Protein AF-A0A7C2UPV7-F1 (afdb_monomer_lite)

Radius of gyration: 17.5 Å; chains: 1; bounding box: 46×28×45 Å

Sequence (98 aa):
MTTHPLLAKGLLMLAGMFGVMQLVSTNTALQTAAPDYLRGRVVSLHTWAINAPAPFASLLIGKLAQLWGAPTAVAVSTSVCALFAVALALQKEARALR

Structure (mmCIF, N/CA/C/O backbone):
data_AF-A0A7C2UPV7-F1
#
_entry.id   AF-A0A7C2UPV7-F1
#
loop_
_atom_site.group_PDB
_atom_site.id
_atom_site.type_symbol
_atom_site.label_atom_id
_atom_site.label_alt_id
_atom_site.label_comp_id
_atom_site.label_asym_id
_atom_site.label_entity_id
_atom_site.label_seq_id
_atom_site.pdbx_PDB_ins_code
_atom_site.Cartn_x
_atom_site.Cartn_y
_atom_site.Cartn_z
_atom_site.occupancy
_atom_site.B_iso_or_equiv
_atom_site.auth_seq_id
_atom_site.auth_comp_id
_atom_site.auth_asym_id
_atom_site.auth_atom_id
_atom_site.pdbx_PDB_model_num
ATOM 1 N N . MET A 1 1 ? 17.538 4.847 -20.611 1.00 52.84 1 MET A N 1
ATOM 2 C CA . MET A 1 1 ? 17.671 4.435 -19.194 1.00 52.84 1 MET A CA 1
ATOM 3 C C . MET A 1 1 ? 18.654 5.397 -18.539 1.00 52.84 1 MET A C 1
ATOM 5 O O . MET A 1 1 ? 19.680 5.632 -19.146 1.00 52.84 1 MET A O 1
ATOM 9 N N . THR A 1 2 ? 18.290 5.982 -17.390 1.00 65.25 2 THR A N 1
ATOM 10 C CA . THR A 1 2 ? 18.966 7.065 -16.625 1.00 65.25 2 THR A CA 1
ATOM 11 C C . THR A 1 2 ? 18.952 8.473 -17.234 1.00 65.25 2 THR A C 1
ATOM 13 O O . THR A 1 2 ? 19.832 8.823 -18.011 1.00 65.25 2 THR A O 1
ATOM 16 N N . THR A 1 3 ? 18.016 9.323 -16.787 1.00 61.69 3 THR A N 1
ATOM 17 C CA . THR A 1 3 ? 18.172 10.787 -16.938 1.00 61.69 3 THR A CA 1
ATOM 18 C C . THR A 1 3 ? 18.161 11.533 -15.600 1.00 61.69 3 THR A C 1
ATOM 20 O O . THR A 1 3 ? 18.891 12.500 -15.485 1.00 61.69 3 THR A O 1
ATOM 23 N N . HIS A 1 4 ? 17.528 11.042 -14.520 1.00 64.94 4 HIS A N 1
ATOM 24 C CA . HIS A 1 4 ? 17.739 11.612 -13.173 1.00 64.94 4 HIS A CA 1
ATOM 25 C C . HIS A 1 4 ? 17.628 10.546 -12.063 1.00 64.94 4 HIS A C 1
ATOM 27 O O . HIS A 1 4 ? 16.546 10.351 -11.503 1.00 64.94 4 HIS A O 1
ATOM 33 N N . PRO A 1 5 ? 18.723 9.848 -11.695 1.00 73.00 5 PRO A N 1
ATOM 34 C CA . PRO A 1 5 ? 18.704 8.876 -10.593 1.00 73.00 5 PRO A CA 1
ATOM 35 C C . PRO A 1 5 ? 18.281 9.511 -9.259 1.00 73.00 5 PRO A C 1
ATOM 37 O O . PRO A 1 5 ? 17.733 8.832 -8.397 1.00 73.00 5 PRO A O 1
ATOM 40 N N . LEU A 1 6 ? 18.480 10.822 -9.106 1.00 83.12 6 LEU A N 1
ATOM 41 C CA . LEU A 1 6 ? 18.007 11.602 -7.963 1.00 83.12 6 LEU A CA 1
ATOM 42 C C . LEU A 1 6 ? 16.476 11.705 -7.909 1.00 83.12 6 LEU A C 1
ATOM 44 O O . LEU A 1 6 ? 15.913 11.553 -6.829 1.00 83.12 6 LEU A O 1
ATOM 48 N N . LEU A 1 7 ? 15.796 11.876 -9.052 1.00 82.69 7 LEU A N 1
ATOM 49 C CA . LEU A 1 7 ? 14.328 11.882 -9.097 1.00 82.69 7 LEU A CA 1
ATOM 50 C C . LEU A 1 7 ? 13.770 10.512 -8.711 1.00 82.69 7 LEU A C 1
ATOM 52 O O . LEU A 1 7 ? 12.876 10.433 -7.877 1.00 82.69 7 LEU A O 1
ATOM 56 N N . ALA A 1 8 ? 14.340 9.428 -9.245 1.00 82.19 8 ALA A N 1
ATOM 57 C CA . ALA A 1 8 ? 13.923 8.075 -8.878 1.00 82.19 8 ALA A CA 1
ATOM 58 C C . ALA A 1 8 ? 14.102 7.807 -7.372 1.00 82.19 8 ALA A C 1
ATOM 60 O O . ALA A 1 8 ? 13.191 7.289 -6.731 1.00 82.19 8 ALA A O 1
ATOM 61 N N . LYS A 1 9 ? 15.236 8.214 -6.783 1.00 83.94 9 LYS A N 1
ATOM 62 C CA . LYS A 1 9 ? 15.470 8.110 -5.332 1.00 83.94 9 LYS A CA 1
ATOM 63 C C . LYS A 1 9 ? 14.471 8.942 -4.524 1.00 83.94 9 LYS A C 1
ATOM 65 O O . LYS A 1 9 ? 13.949 8.443 -3.534 1.00 83.94 9 LYS A O 1
ATOM 70 N N . GLY A 1 10 ? 14.179 10.169 -4.959 1.00 88.75 10 GLY A N 1
ATOM 71 C CA . GLY A 1 10 ? 13.184 11.032 -4.321 1.00 88.75 10 GLY A CA 1
ATOM 72 C C . GLY A 1 10 ? 11.778 10.429 -4.349 1.00 88.75 10 GLY A C 1
ATOM 73 O O . GLY A 1 10 ? 11.121 10.354 -3.314 1.00 88.75 10 GLY A O 1
ATOM 74 N N . LEU A 1 11 ? 11.340 9.914 -5.502 1.00 86.50 11 LEU A N 1
ATOM 75 C CA . LEU A 1 11 ? 10.055 9.218 -5.617 1.00 86.50 11 LEU A CA 1
ATOM 76 C C . LEU A 1 11 ? 10.004 7.942 -4.769 1.00 86.50 11 LEU A C 1
ATOM 78 O O . LEU A 1 11 ? 8.983 7.687 -4.140 1.00 86.50 11 LEU A O 1
ATOM 82 N N . LEU A 1 12 ? 11.083 7.156 -4.714 1.00 87.06 12 LEU A N 1
ATOM 83 C CA . LEU A 1 12 ? 11.146 5.965 -3.860 1.00 87.06 12 LEU A CA 1
ATOM 84 C C . LEU A 1 12 ? 11.096 6.325 -2.370 1.00 87.06 12 LEU A C 1
ATOM 86 O O . LEU A 1 12 ? 10.433 5.630 -1.604 1.00 87.06 12 LEU A O 1
ATOM 90 N N . MET A 1 13 ? 11.744 7.420 -1.963 1.00 90.81 13 MET A N 1
ATOM 91 C CA . MET A 1 13 ? 11.666 7.929 -0.592 1.00 90.81 13 MET A CA 1
ATOM 92 C C . MET A 1 13 ? 10.233 8.331 -0.238 1.00 90.81 13 MET A C 1
ATOM 94 O O . MET A 1 13 ? 9.723 7.918 0.803 1.00 90.81 13 MET A O 1
ATOM 98 N N . LEU A 1 14 ? 9.562 9.076 -1.123 1.00 90.81 14 LEU A N 1
ATOM 99 C CA . LEU A 1 14 ? 8.154 9.433 -0.952 1.00 90.81 14 LEU A CA 1
ATOM 100 C C . LEU A 1 14 ? 7.270 8.184 -0.882 1.00 90.81 14 LEU A C 1
ATOM 102 O O . LEU A 1 14 ? 6.478 8.057 0.046 1.00 90.81 14 LEU A O 1
ATOM 106 N N . ALA A 1 15 ? 7.436 7.236 -1.806 1.00 89.06 15 ALA A N 1
ATOM 107 C CA . ALA A 1 15 ? 6.674 5.989 -1.819 1.00 89.06 15 ALA A CA 1
ATOM 108 C C . ALA A 1 15 ? 6.854 5.187 -0.518 1.00 89.06 15 ALA A C 1
ATOM 110 O O . ALA A 1 15 ? 5.872 4.706 0.046 1.00 89.06 15 ALA A O 1
ATOM 111 N N . GLY A 1 16 ? 8.084 5.096 -0.002 1.00 90.19 16 GLY A N 1
ATOM 112 C CA . GLY A 1 16 ? 8.367 4.467 1.287 1.00 90.19 16 GLY A CA 1
ATOM 113 C C . GLY A 1 16 ? 7.692 5.194 2.450 1.00 90.19 16 GLY A C 1
ATOM 114 O O . GLY A 1 16 ? 7.047 4.559 3.281 1.00 90.19 16 GLY A O 1
ATOM 115 N N . MET A 1 17 ? 7.769 6.526 2.479 1.00 93.19 17 MET A N 1
ATOM 116 C CA . MET A 1 17 ? 7.125 7.348 3.505 1.00 93.19 17 MET A CA 1
ATOM 117 C C . MET A 1 17 ? 5.601 7.149 3.522 1.00 93.19 17 MET A C 1
ATOM 119 O O . MET A 1 17 ? 5.030 6.896 4.584 1.00 93.19 17 MET A O 1
ATOM 123 N N . PHE A 1 18 ? 4.944 7.195 2.358 1.00 91.12 18 PHE A N 1
ATOM 124 C CA . PHE A 1 18 ? 3.508 6.920 2.240 1.00 91.12 18 PHE A CA 1
ATOM 125 C C . PHE A 1 18 ? 3.163 5.482 2.642 1.00 91.12 18 PHE A C 1
ATOM 127 O O . PHE A 1 18 ? 2.160 5.270 3.321 1.00 91.12 18 PHE A O 1
ATOM 134 N N . GLY A 1 19 ? 4.003 4.504 2.290 1.00 90.06 19 GLY A N 1
ATOM 135 C CA . GLY A 1 19 ? 3.824 3.110 2.700 1.00 90.06 19 GLY A CA 1
ATOM 136 C C . GLY A 1 19 ? 3.859 2.929 4.220 1.00 90.06 19 GLY A C 1
ATOM 137 O O . GLY A 1 19 ? 2.995 2.257 4.783 1.00 90.06 19 GLY A O 1
ATOM 138 N N . VAL A 1 20 ? 4.806 3.578 4.905 1.00 92.56 20 VAL A N 1
ATOM 139 C CA . VAL A 1 20 ? 4.895 3.548 6.374 1.00 92.56 20 VAL A CA 1
ATOM 140 C C . VAL A 1 20 ? 3.700 4.255 7.011 1.00 92.56 20 VAL A C 1
ATOM 142 O O . VAL A 1 20 ? 3.097 3.704 7.930 1.00 92.56 20 VAL A O 1
ATOM 145 N N . MET A 1 21 ? 3.313 5.437 6.514 1.00 92.56 21 MET A N 1
ATOM 146 C CA . MET A 1 21 ? 2.123 6.135 7.018 1.00 92.56 21 MET A CA 1
ATOM 147 C C . MET A 1 21 ? 0.870 5.272 6.874 1.00 92.56 21 MET A C 1
ATOM 149 O O . MET A 1 21 ? 0.136 5.110 7.844 1.00 92.56 21 MET A O 1
ATOM 153 N N . GLN A 1 22 ? 0.654 4.667 5.702 1.00 89.56 22 GLN A N 1
ATOM 154 C CA . GLN A 1 22 ? -0.461 3.752 5.460 1.00 89.56 22 GLN A CA 1
ATOM 155 C C . GLN A 1 22 ? -0.461 2.610 6.483 1.00 89.56 22 GLN A C 1
ATOM 157 O O . GLN A 1 22 ? -1.480 2.372 7.129 1.00 89.56 22 GLN A O 1
ATOM 162 N N . LEU A 1 23 ? 0.682 1.943 6.671 1.00 90.00 23 LEU A N 1
ATOM 163 C CA . LEU A 1 23 ? 0.821 0.833 7.610 1.00 90.00 23 LEU A CA 1
ATOM 164 C C . LEU A 1 23 ? 0.465 1.250 9.043 1.00 90.00 23 LEU A C 1
ATOM 166 O O . LEU A 1 23 ? -0.322 0.568 9.702 1.00 90.00 23 LEU A O 1
ATOM 170 N N . VAL A 1 24 ? 1.020 2.363 9.525 1.00 91.25 24 VAL A N 1
ATOM 171 C CA . VAL A 1 24 ? 0.777 2.855 10.888 1.00 91.25 24 VAL A CA 1
ATOM 172 C C . VAL A 1 24 ? -0.681 3.276 11.055 1.00 91.25 24 VAL A C 1
ATOM 174 O O . VAL A 1 24 ? -1.327 2.857 12.011 1.00 91.25 24 VAL A O 1
ATOM 177 N N . SER A 1 25 ? -1.238 4.040 10.113 1.00 90.75 25 SER A N 1
ATOM 178 C CA . SER A 1 25 ? -2.634 4.480 10.169 1.00 90.75 25 SER A CA 1
ATOM 179 C C . SER A 1 25 ? -3.616 3.310 10.177 1.00 90.75 25 SER A C 1
ATOM 181 O O . SER A 1 25 ? -4.547 3.313 10.980 1.00 90.75 25 SER A O 1
ATOM 183 N N . THR A 1 26 ? -3.412 2.293 9.333 1.00 87.88 26 THR A N 1
ATOM 184 C CA . THR A 1 26 ? -4.281 1.109 9.296 1.00 87.88 26 THR A CA 1
ATOM 185 C C . THR A 1 26 ? -4.191 0.304 10.589 1.00 87.88 26 THR A C 1
ATOM 187 O O . THR A 1 26 ? -5.226 -0.065 11.141 1.00 87.88 26 THR A O 1
ATOM 190 N N . ASN A 1 27 ? -2.983 0.078 11.116 1.00 88.38 27 ASN A N 1
ATOM 191 C CA . ASN A 1 27 ? -2.816 -0.630 12.387 1.00 88.38 27 ASN A CA 1
ATOM 192 C C . ASN A 1 27 ? -3.455 0.130 13.555 1.00 88.38 27 ASN A C 1
ATOM 194 O O . ASN A 1 27 ? -4.147 -0.483 14.365 1.00 88.38 27 ASN A O 1
ATOM 198 N N . THR A 1 28 ? -3.281 1.450 13.629 1.00 88.25 28 THR A N 1
ATOM 199 C CA . THR A 1 28 ? -3.901 2.277 14.671 1.00 88.25 28 THR A CA 1
ATOM 200 C C . THR A 1 28 ? -5.423 2.268 14.559 1.00 88.25 28 THR A C 1
ATOM 202 O O . THR A 1 28 ? -6.092 2.032 15.558 1.00 88.25 28 THR A O 1
ATOM 205 N N . ALA A 1 29 ? -5.982 2.448 13.357 1.00 87.50 29 ALA A N 1
ATOM 206 C CA . ALA A 1 29 ? -7.431 2.426 13.142 1.00 87.50 29 ALA A CA 1
ATOM 207 C C . ALA A 1 29 ? -8.062 1.077 13.525 1.00 87.50 29 ALA A C 1
ATOM 209 O O . ALA A 1 29 ? -9.132 1.038 14.125 1.00 87.50 29 ALA A O 1
ATOM 210 N N . LEU A 1 30 ? -7.392 -0.036 13.212 1.00 86.31 30 LEU A N 1
ATOM 211 C CA . LEU A 1 30 ? -7.848 -1.365 13.622 1.00 86.31 30 LEU A CA 1
ATOM 212 C C . LEU A 1 30 ? -7.787 -1.548 15.137 1.00 86.31 30 LEU A C 1
ATOM 214 O O . LEU A 1 30 ? -8.706 -2.116 15.721 1.00 86.31 30 LEU A O 1
ATOM 218 N N . GLN A 1 31 ? -6.722 -1.065 15.777 1.00 85.00 31 GLN A N 1
ATOM 219 C CA . GLN A 1 31 ? -6.563 -1.177 17.223 1.00 85.00 31 GLN A CA 1
ATOM 220 C C . GLN A 1 31 ? -7.559 -0.314 18.001 1.00 85.00 31 GLN A C 1
ATOM 222 O O . GLN A 1 31 ? -7.992 -0.745 19.062 1.00 85.00 31 GLN A O 1
ATOM 227 N N . THR A 1 32 ? -7.935 0.864 17.494 1.00 88.38 32 THR A N 1
ATOM 228 C CA . THR A 1 32 ? -8.923 1.740 18.146 1.00 88.38 32 THR A CA 1
ATOM 229 C C . THR A 1 32 ? -10.365 1.314 17.886 1.00 88.38 32 THR A C 1
ATOM 231 O O . THR A 1 32 ? -11.227 1.564 18.723 1.00 88.38 32 THR A O 1
ATOM 234 N N . ALA A 1 33 ? -10.647 0.664 16.753 1.00 86.00 33 ALA A N 1
ATOM 235 C CA . ALA A 1 33 ? -11.980 0.150 16.438 1.00 86.00 33 ALA A CA 1
ATOM 236 C C . ALA A 1 33 ? -12.283 -1.210 17.096 1.00 86.00 33 ALA A C 1
ATOM 238 O O . ALA A 1 33 ? -13.449 -1.578 17.240 1.00 86.00 33 ALA A O 1
ATOM 239 N N . ALA A 1 34 ? -11.255 -1.982 17.461 1.00 81.88 34 ALA A N 1
ATOM 240 C CA . ALA A 1 34 ? -11.420 -3.312 18.033 1.00 81.88 34 ALA A CA 1
ATOM 241 C C . ALA A 1 34 ? -11.631 -3.267 19.562 1.00 81.88 34 ALA A C 1
ATOM 243 O O . ALA A 1 34 ? -10.842 -2.640 20.268 1.00 81.88 34 ALA A O 1
ATOM 244 N N . PRO A 1 35 ? -12.618 -4.003 20.107 1.00 79.75 35 PRO A N 1
ATOM 245 C CA . PRO A 1 35 ? -12.748 -4.216 21.549 1.00 79.75 35 PRO A CA 1
ATOM 246 C C . PRO A 1 35 ? -11.520 -4.941 22.120 1.00 79.75 35 PRO A C 1
ATOM 248 O O . PRO A 1 35 ? -11.014 -5.868 21.481 1.00 79.75 35 PRO A O 1
ATOM 251 N N . ASP A 1 36 ? -11.078 -4.595 23.335 1.00 77.75 36 ASP A N 1
ATOM 252 C CA . ASP A 1 36 ? -9.820 -5.104 23.913 1.00 77.75 36 ASP A CA 1
ATOM 253 C C . ASP A 1 36 ? -9.707 -6.637 23.936 1.00 77.75 36 ASP A C 1
ATOM 255 O O . ASP A 1 36 ? -8.643 -7.186 23.651 1.00 77.75 36 ASP A O 1
ATOM 259 N N . TYR A 1 37 ? -10.817 -7.347 24.159 1.00 81.88 37 TYR A N 1
ATOM 260 C CA . TYR A 1 37 ? -10.851 -8.814 24.192 1.00 81.88 37 TYR A CA 1
ATOM 261 C C . TYR A 1 37 ? -10.728 -9.486 22.807 1.00 81.88 37 TYR A C 1
ATOM 263 O O . TYR A 1 37 ? -10.490 -10.691 22.728 1.00 81.88 37 TYR A O 1
ATOM 271 N N . LEU A 1 38 ? -10.864 -8.737 21.703 1.00 83.69 38 LEU A N 1
ATOM 272 C CA . LEU A 1 38 ? -10.760 -9.247 20.325 1.00 83.69 38 LEU A CA 1
ATOM 273 C C . LEU A 1 38 ? -9.562 -8.696 19.553 1.00 83.69 38 LEU A C 1
ATOM 275 O O . LEU A 1 38 ? -9.334 -9.140 18.426 1.00 83.69 38 LEU A O 1
ATOM 279 N N . ARG A 1 39 ? -8.775 -7.779 20.129 1.00 81.31 39 ARG A N 1
ATOM 280 C CA . ARG A 1 39 ? -7.646 -7.127 19.437 1.00 81.31 39 ARG A CA 1
ATOM 281 C C . ARG A 1 39 ? -6.702 -8.132 18.779 1.00 81.31 39 ARG A C 1
ATOM 283 O O . ARG A 1 39 ? -6.388 -7.981 17.602 1.00 81.31 39 ARG A O 1
ATOM 290 N N . GLY A 1 40 ? -6.337 -9.208 19.480 1.00 81.38 40 GLY A N 1
ATOM 291 C CA . GLY A 1 40 ? -5.478 -10.264 18.928 1.00 81.38 40 GLY A CA 1
ATOM 292 C C . GLY A 1 40 ? -6.086 -11.004 17.726 1.00 81.38 40 GLY A C 1
ATOM 293 O O . GLY A 1 40 ? -5.371 -11.316 16.777 1.00 81.38 40 GLY A O 1
ATOM 294 N N . ARG A 1 41 ? -7.409 -11.230 17.720 1.00 87.06 41 ARG A N 1
ATOM 295 C CA . ARG A 1 41 ? -8.125 -11.880 16.603 1.00 87.06 41 ARG A CA 1
ATOM 296 C C . ARG A 1 41 ? -8.302 -10.944 15.408 1.00 87.06 41 ARG A C 1
ATOM 298 O O . ARG A 1 41 ? -8.187 -11.3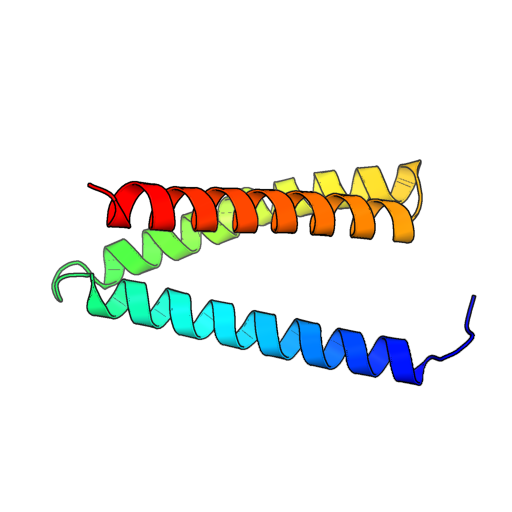82 14.271 1.00 87.06 41 ARG A O 1
ATOM 305 N N . VAL A 1 42 ? -8.574 -9.663 15.649 1.00 86.19 42 VAL A N 1
ATOM 306 C CA . VAL A 1 42 ? -8.702 -8.661 14.577 1.00 86.19 42 VAL A CA 1
ATOM 307 C C . VAL A 1 42 ? -7.355 -8.445 13.890 1.00 86.19 42 VAL A C 1
ATOM 309 O O . VAL A 1 42 ? -7.286 -8.442 12.662 1.00 86.19 42 VAL A O 1
ATOM 312 N N . VAL A 1 43 ? -6.275 -8.333 14.667 1.00 87.00 43 VAL A N 1
ATOM 313 C CA . VAL A 1 43 ? -4.920 -8.186 14.123 1.00 87.00 43 VAL A CA 1
ATOM 314 C C . VAL A 1 43 ? -4.496 -9.442 13.357 1.00 87.00 43 VAL A C 1
ATOM 316 O O . VAL A 1 43 ? -3.978 -9.307 12.253 1.00 87.00 43 VAL A O 1
ATOM 319 N N . SER A 1 44 ? -4.770 -10.655 13.854 1.00 86.94 44 SER A N 1
ATOM 320 C CA . SER A 1 44 ? -4.411 -11.883 13.126 1.00 86.94 44 SER A CA 1
ATOM 321 C C . SER A 1 44 ? -5.157 -12.029 11.795 1.00 86.94 44 SER A C 1
ATOM 323 O O . SER A 1 44 ? -4.541 -12.374 10.785 1.00 86.94 44 SER A O 1
ATOM 325 N N . LEU A 1 45 ? -6.454 -11.698 11.757 1.00 88.19 45 LEU A N 1
ATOM 326 C CA . LEU A 1 45 ? -7.237 -11.658 10.519 1.00 88.19 45 LEU A CA 1
ATOM 327 C C . LEU A 1 45 ? -6.703 -10.603 9.546 1.00 88.19 45 LEU A C 1
ATOM 329 O O . LEU A 1 45 ? -6.601 -10.875 8.352 1.00 88.19 45 LEU A O 1
ATOM 333 N N . HIS A 1 46 ? -6.317 -9.426 10.045 1.00 87.44 46 HIS A N 1
ATOM 334 C CA . HIS A 1 46 ? -5.696 -8.384 9.232 1.00 87.44 46 HIS A CA 1
ATOM 335 C C . HIS A 1 46 ? -4.365 -8.844 8.622 1.00 87.44 46 HIS A C 1
ATOM 337 O O . HIS A 1 46 ? -4.155 -8.708 7.416 1.00 87.44 46 HIS A O 1
ATOM 343 N N . THR A 1 47 ? -3.483 -9.441 9.427 1.00 87.44 47 THR A N 1
ATOM 344 C CA . THR A 1 47 ? -2.208 -9.985 8.950 1.00 87.44 47 THR A CA 1
ATOM 345 C C . THR A 1 47 ? -2.431 -11.081 7.911 1.00 87.44 47 THR A C 1
ATOM 347 O O . THR A 1 47 ? -1.760 -11.077 6.881 1.00 87.44 47 THR A O 1
ATOM 350 N N . TRP A 1 48 ? -3.389 -11.985 8.129 1.00 90.38 48 TRP A N 1
ATOM 351 C CA . TRP A 1 48 ? -3.732 -13.020 7.154 1.00 90.38 48 TRP A CA 1
ATOM 352 C C . TRP A 1 48 ? -4.263 -12.420 5.848 1.00 90.38 48 TRP A C 1
ATOM 354 O O . TRP A 1 48 ? -3.787 -12.780 4.775 1.00 90.38 48 TRP A O 1
ATOM 364 N N . ALA A 1 49 ? -5.171 -11.445 5.933 1.00 87.56 49 ALA A N 1
ATOM 365 C CA . ALA A 1 49 ? -5.755 -10.782 4.771 1.00 87.56 49 ALA A CA 1
ATOM 366 C C . ALA A 1 49 ? -4.722 -10.030 3.916 1.00 87.56 49 ALA A C 1
ATOM 368 O O . ALA A 1 49 ? -4.895 -9.953 2.704 1.00 87.56 49 ALA A O 1
ATOM 369 N N . ILE A 1 50 ? -3.647 -9.500 4.511 1.00 84.31 50 ILE A N 1
ATOM 370 C CA . ILE A 1 50 ? -2.550 -8.865 3.761 1.00 84.31 50 ILE A CA 1
ATOM 371 C C . ILE A 1 50 ? -1.584 -9.905 3.183 1.00 84.31 50 ILE A C 1
ATOM 373 O O . ILE A 1 50 ? -1.188 -9.808 2.023 1.00 84.31 50 ILE A O 1
ATOM 377 N N . ASN A 1 51 ? -1.179 -10.896 3.980 1.00 86.94 51 ASN A N 1
ATOM 378 C CA . ASN A 1 51 ? -0.105 -11.815 3.595 1.00 86.94 51 ASN A CA 1
ATOM 379 C C . ASN A 1 51 ? -0.574 -12.941 2.665 1.00 86.94 51 ASN A C 1
ATOM 381 O O . ASN A 1 51 ? 0.188 -13.358 1.798 1.00 86.94 51 ASN A O 1
ATOM 385 N N . ALA A 1 52 ? -1.814 -13.419 2.796 1.00 88.69 52 ALA A N 1
ATOM 386 C CA . ALA A 1 52 ? -2.356 -14.473 1.938 1.00 88.69 52 ALA A CA 1
ATOM 387 C C . ALA A 1 52 ? -2.393 -14.097 0.440 1.00 88.69 52 ALA A C 1
ATOM 389 O O . ALA A 1 52 ? -1.965 -14.912 -0.379 1.00 88.69 52 ALA A O 1
ATOM 390 N N . PRO A 1 53 ? -2.835 -12.889 0.035 1.00 89.94 53 PRO A N 1
ATOM 391 C CA . PRO A 1 53 ? -2.807 -12.488 -1.371 1.00 89.94 53 PRO A CA 1
ATOM 392 C C . PRO A 1 53 ? -1.424 -12.037 -1.865 1.00 89.94 53 PRO A C 1
ATOM 394 O O . PRO A 1 53 ? -1.221 -11.976 -3.075 1.00 89.94 53 PRO A O 1
ATOM 397 N N . ALA A 1 54 ? -0.460 -11.748 -0.983 1.00 86.56 54 ALA A N 1
ATOM 398 C CA . ALA A 1 54 ? 0.869 -11.260 -1.365 1.00 86.56 54 ALA A CA 1
ATOM 399 C C . ALA A 1 54 ? 1.616 -12.133 -2.404 1.00 86.56 54 ALA A C 1
ATOM 401 O O . ALA A 1 54 ? 2.080 -11.572 -3.402 1.00 86.56 54 ALA A O 1
ATOM 402 N N . PRO A 1 55 ? 1.723 -13.474 -2.259 1.00 86.88 55 PRO A N 1
ATOM 403 C CA . PRO A 1 55 ? 2.377 -14.317 -3.266 1.00 86.88 55 PRO A CA 1
ATOM 404 C C . PRO A 1 55 ? 1.620 -14.354 -4.602 1.00 86.88 55 PRO A C 1
ATOM 406 O O . PRO A 1 55 ? 2.236 -14.454 -5.660 1.00 86.88 55 PRO A O 1
ATOM 409 N N . PHE A 1 56 ? 0.291 -14.237 -4.584 1.00 88.94 56 PHE A N 1
ATOM 410 C CA . PHE A 1 56 ? -0.503 -14.171 -5.813 1.00 88.94 56 PHE A CA 1
ATOM 411 C C . PHE A 1 56 ? -0.314 -12.833 -6.527 1.00 88.94 56 PHE A C 1
ATOM 413 O O . PHE A 1 56 ? -0.125 -12.801 -7.743 1.00 88.94 56 PHE A O 1
ATOM 420 N N . ALA A 1 57 ? -0.309 -11.733 -5.771 1.00 85.50 57 ALA A N 1
ATOM 421 C CA . ALA A 1 57 ? -0.075 -10.397 -6.298 1.00 85.50 57 ALA A CA 1
ATOM 422 C C . ALA A 1 57 ? 1.319 -10.284 -6.932 1.00 85.50 57 ALA A C 1
ATOM 424 O O . ALA A 1 57 ? 1.449 -9.768 -8.042 1.00 85.50 57 ALA A O 1
ATOM 425 N N . SER A 1 58 ? 2.356 -10.818 -6.275 1.00 86.00 58 SER A N 1
ATOM 426 C CA . SER A 1 58 ? 3.720 -10.798 -6.812 1.00 86.00 58 SER A CA 1
ATOM 427 C C . SER A 1 58 ? 3.858 -11.633 -8.087 1.00 86.00 58 SER A C 1
ATOM 429 O O . SER A 1 58 ? 4.540 -11.206 -9.018 1.00 86.00 58 SER A O 1
ATOM 431 N N . LEU A 1 59 ? 3.164 -12.772 -8.181 1.00 89.12 59 LEU A N 1
ATOM 432 C CA . LEU A 1 59 ? 3.163 -13.611 -9.378 1.00 89.12 59 LEU A CA 1
ATOM 433 C C . LEU A 1 59 ? 2.453 -12.925 -10.554 1.00 89.12 59 LEU A C 1
ATOM 435 O O . LEU A 1 59 ? 2.963 -12.952 -11.675 1.00 89.12 59 LEU A O 1
ATOM 439 N N . LEU A 1 60 ? 1.328 -12.249 -10.300 1.00 87.06 60 LEU A N 1
ATOM 440 C CA . LEU A 1 60 ? 0.601 -11.481 -11.315 1.00 87.06 60 LEU A CA 1
ATOM 441 C C . LEU A 1 60 ? 1.446 -10.312 -11.844 1.00 87.06 60 LEU A C 1
ATOM 443 O O . LEU A 1 60 ? 1.638 -10.171 -13.051 1.00 87.06 60 LEU A O 1
ATOM 447 N N . ILE A 1 61 ? 2.002 -9.503 -10.935 1.00 86.12 61 ILE A N 1
ATOM 448 C CA . ILE A 1 61 ? 2.822 -8.331 -11.275 1.00 86.12 61 ILE A CA 1
ATOM 449 C C . ILE A 1 61 ? 4.118 -8.770 -11.968 1.00 86.12 61 ILE A C 1
ATOM 451 O O . ILE A 1 61 ? 4.524 -8.158 -12.954 1.00 86.12 61 ILE A O 1
ATOM 455 N N . GLY A 1 62 ? 4.742 -9.856 -11.502 1.00 85.38 62 GLY A N 1
ATOM 456 C CA . GLY A 1 62 ? 5.936 -10.435 -12.112 1.00 85.38 62 GLY A CA 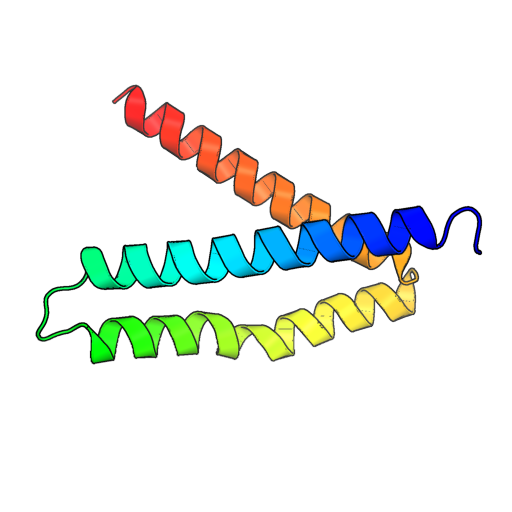1
ATOM 457 C C . GLY A 1 62 ? 5.686 -10.949 -13.531 1.00 85.38 62 GLY A C 1
ATOM 458 O O . GLY A 1 62 ? 6.488 -10.681 -14.425 1.00 85.38 62 GLY A O 1
ATOM 459 N N . LYS A 1 63 ? 4.549 -11.618 -13.775 1.00 88.38 63 LYS A N 1
ATOM 460 C CA . LYS A 1 63 ? 4.139 -12.034 -15.127 1.00 88.38 63 LYS A CA 1
ATOM 461 C C . LYS A 1 63 ? 3.899 -10.839 -16.048 1.00 88.38 63 LYS A C 1
ATOM 463 O O . LYS A 1 63 ? 4.392 -10.853 -17.174 1.00 88.38 63 LYS A O 1
ATOM 468 N N . LEU A 1 64 ? 3.216 -9.794 -15.573 1.00 85.56 64 LEU A N 1
ATOM 469 C CA . LEU A 1 64 ? 3.054 -8.551 -16.337 1.00 85.56 64 LEU A CA 1
ATOM 470 C C . LEU A 1 64 ? 4.407 -7.903 -16.664 1.00 85.56 64 LEU A C 1
ATOM 472 O O . LEU A 1 64 ? 4.633 -7.491 -17.801 1.00 85.56 64 LEU A O 1
ATOM 476 N N . ALA A 1 65 ? 5.321 -7.855 -15.693 1.00 88.00 65 ALA A N 1
ATOM 477 C CA . ALA A 1 65 ? 6.646 -7.271 -15.876 1.00 88.00 65 ALA A CA 1
ATOM 478 C C . ALA A 1 65 ? 7.504 -8.052 -16.884 1.00 88.00 65 ALA A C 1
ATOM 480 O O . ALA A 1 65 ? 8.276 -7.443 -17.620 1.00 88.00 65 ALA A O 1
ATOM 481 N N . GLN A 1 66 ? 7.364 -9.381 -16.946 1.00 85.88 66 GLN A N 1
ATOM 482 C CA . GLN A 1 66 ? 8.060 -10.216 -17.930 1.00 85.88 66 GLN A CA 1
ATOM 483 C C . GLN A 1 66 ? 7.523 -10.029 -19.354 1.00 85.88 66 GLN A C 1
ATOM 485 O O . GLN A 1 66 ? 8.311 -10.022 -20.293 1.00 85.88 66 GLN A O 1
ATOM 490 N N . LEU A 1 67 ? 6.204 -9.880 -19.522 1.00 86.44 67 LEU A N 1
ATOM 491 C CA . LEU A 1 67 ? 5.579 -9.770 -20.846 1.00 86.44 67 LEU A CA 1
ATOM 492 C C . LEU A 1 67 ? 5.695 -8.365 -21.452 1.00 86.44 67 LEU A C 1
ATOM 494 O O . LEU A 1 67 ? 5.933 -8.234 -22.650 1.00 86.44 67 LEU A O 1
ATOM 498 N N . TRP A 1 68 ? 5.527 -7.318 -20.639 1.00 82.88 68 TRP A N 1
ATOM 499 C CA . TRP A 1 68 ? 5.433 -5.929 -21.113 1.00 82.88 68 TRP A CA 1
ATOM 500 C C . TRP A 1 68 ? 6.498 -4.991 -20.532 1.00 82.88 68 TRP A C 1
ATOM 502 O O . TRP A 1 68 ? 6.485 -3.790 -20.812 1.00 82.88 68 TRP A O 1
ATOM 512 N N . GLY A 1 69 ? 7.429 -5.516 -19.735 1.00 85.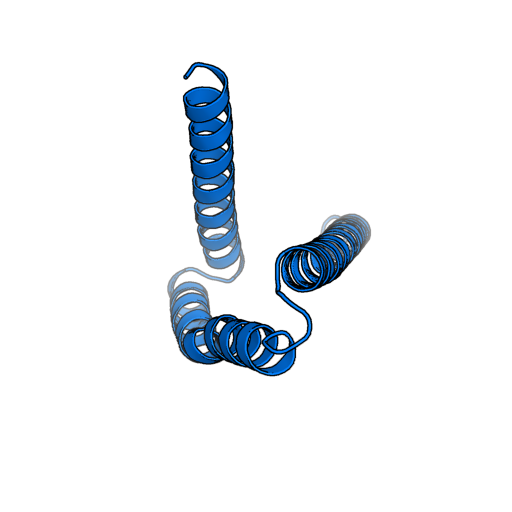06 69 GLY A N 1
ATOM 513 C CA . GLY A 1 69 ? 8.500 -4.754 -19.100 1.00 85.06 69 GLY A CA 1
ATOM 514 C C . GLY A 1 69 ? 8.121 -4.138 -17.748 1.00 85.06 69 GLY A C 1
ATOM 515 O O . GLY A 1 69 ? 6.958 -3.998 -17.376 1.00 85.06 69 GLY A O 1
ATOM 516 N N . ALA A 1 70 ? 9.138 -3.724 -16.990 1.00 81.94 70 ALA A N 1
ATOM 517 C CA . ALA A 1 70 ? 8.960 -3.131 -15.662 1.00 81.94 70 ALA A CA 1
ATOM 518 C C . ALA A 1 70 ? 8.113 -1.831 -15.624 1.00 81.94 70 ALA A C 1
ATOM 520 O O . ALA A 1 70 ? 7.315 -1.688 -14.697 1.00 81.94 70 ALA A O 1
ATOM 521 N N . PRO A 1 71 ? 8.221 -0.884 -16.584 1.00 80.94 71 PRO A N 1
ATOM 522 C CA . PRO A 1 71 ? 7.478 0.379 -16.511 1.00 80.94 71 PRO A CA 1
ATOM 523 C C . PRO A 1 71 ? 5.962 0.200 -16.644 1.00 80.94 71 PRO A C 1
ATOM 525 O O . PRO A 1 71 ? 5.196 0.871 -15.954 1.00 80.94 71 PRO A O 1
ATOM 528 N N . THR A 1 72 ? 5.523 -0.716 -17.510 1.00 83.19 72 THR A N 1
ATOM 529 C CA . THR A 1 72 ? 4.098 -0.991 -17.741 1.00 83.19 72 THR A CA 1
ATOM 530 C C . THR A 1 72 ? 3.477 -1.690 -16.535 1.00 83.19 72 THR A C 1
ATOM 532 O O . THR A 1 72 ? 2.389 -1.311 -16.112 1.00 83.19 72 THR A O 1
ATOM 535 N N . ALA A 1 73 ? 4.193 -2.628 -15.906 1.00 85.50 73 ALA A N 1
ATOM 536 C CA . ALA A 1 73 ? 3.741 -3.281 -14.678 1.00 85.50 73 ALA A CA 1
ATOM 537 C C . ALA A 1 73 ? 3.521 -2.281 -13.528 1.00 85.50 73 ALA A C 1
ATOM 539 O O . ALA A 1 73 ? 2.531 -2.383 -12.803 1.00 85.50 73 ALA A O 1
ATOM 540 N N . VAL A 1 74 ? 4.405 -1.284 -13.389 1.00 85.19 74 VAL A N 1
ATOM 541 C CA . VAL A 1 74 ? 4.237 -0.200 -12.407 1.00 85.19 74 VAL A CA 1
ATOM 542 C C . VAL A 1 74 ? 3.050 0.697 -12.768 1.00 85.19 74 VAL A C 1
ATOM 544 O O . VAL A 1 74 ? 2.272 1.044 -11.890 1.00 85.19 74 VAL A O 1
ATOM 547 N N . ALA A 1 75 ? 2.866 1.052 -14.042 1.00 87.00 75 ALA A N 1
ATOM 548 C CA . ALA A 1 75 ? 1.729 1.872 -14.471 1.00 87.00 75 ALA A CA 1
ATOM 549 C C . ALA A 1 75 ? 0.371 1.175 -14.245 1.00 87.00 75 ALA A C 1
ATOM 551 O O . ALA A 1 75 ? -0.611 1.809 -13.852 1.00 87.00 75 ALA A O 1
ATOM 552 N N . VAL A 1 76 ? 0.303 -0.141 -14.456 1.00 88.56 76 VAL A N 1
ATOM 553 C CA . VAL A 1 76 ? -0.909 -0.930 -14.194 1.00 88.56 76 VAL A CA 1
ATOM 554 C C . VAL A 1 76 ? -1.203 -1.000 -12.695 1.00 88.56 76 VAL A C 1
ATOM 556 O O . VAL A 1 76 ? -2.337 -0.780 -12.280 1.00 88.56 76 VAL A O 1
ATOM 559 N N . SER A 1 77 ? -0.202 -1.252 -11.849 1.00 85.56 77 SER A N 1
ATOM 560 C CA . SER A 1 77 ? -0.440 -1.326 -10.403 1.00 85.56 77 SER A CA 1
ATOM 561 C C . SER A 1 77 ? -0.827 0.030 -9.802 1.00 85.56 77 SER A C 1
ATOM 563 O O . SER A 1 77 ? -1.744 0.095 -8.981 1.00 85.56 77 SER A O 1
ATOM 565 N N . THR A 1 78 ? -0.206 1.128 -10.243 1.00 85.75 78 THR A N 1
ATOM 566 C CA . THR A 1 78 ? -0.562 2.476 -9.774 1.00 85.75 78 THR A CA 1
ATOM 567 C C . THR A 1 78 ? -1.940 2.915 -10.252 1.00 85.75 78 THR A C 1
ATOM 569 O O . THR A 1 78 ? -2.671 3.516 -9.468 1.00 85.75 78 THR A O 1
ATOM 572 N N . SER A 1 79 ? -2.339 2.584 -11.484 1.00 90.50 79 SER A N 1
ATOM 573 C CA . SER A 1 79 ? -3.688 2.889 -11.983 1.00 90.50 79 SER A CA 1
ATOM 574 C C . SER A 1 79 ? -4.774 2.123 -11.228 1.00 90.50 79 SER A C 1
ATOM 576 O O . SER A 1 79 ? -5.775 2.725 -10.845 1.00 90.50 79 SER A O 1
ATOM 578 N N . VAL A 1 80 ? -4.563 0.841 -10.917 1.00 89.75 80 VAL A N 1
ATOM 579 C CA . VAL A 1 80 ? -5.490 0.065 -10.075 1.00 89.75 80 VAL A CA 1
ATOM 580 C C . VAL A 1 80 ? -5.599 0.668 -8.670 1.00 89.75 80 VAL A C 1
ATOM 582 O O . VAL A 1 80 ? -6.710 0.873 -8.178 1.00 89.75 80 VAL A O 1
ATOM 585 N N . CYS A 1 81 ? -4.473 1.024 -8.041 1.00 87.38 81 CYS A N 1
ATOM 586 C CA . CYS A 1 81 ? -4.482 1.709 -6.744 1.00 87.38 81 CYS A CA 1
ATOM 587 C C . CYS A 1 81 ? -5.199 3.067 -6.802 1.00 87.38 81 CYS A C 1
ATOM 589 O O . CYS A 1 81 ? -5.974 3.387 -5.901 1.00 87.38 81 CYS A O 1
ATOM 591 N N . ALA A 1 82 ? -4.982 3.855 -7.858 1.00 89.75 82 ALA A N 1
ATOM 592 C CA . ALA A 1 82 ? -5.643 5.143 -8.047 1.00 89.75 82 ALA A CA 1
ATOM 593 C C . ALA A 1 82 ? -7.162 4.986 -8.216 1.00 89.75 82 ALA A C 1
ATOM 595 O O . ALA A 1 82 ? -7.922 5.698 -7.562 1.00 89.75 82 ALA A O 1
ATOM 596 N N . LEU A 1 83 ? -7.617 4.020 -9.021 1.0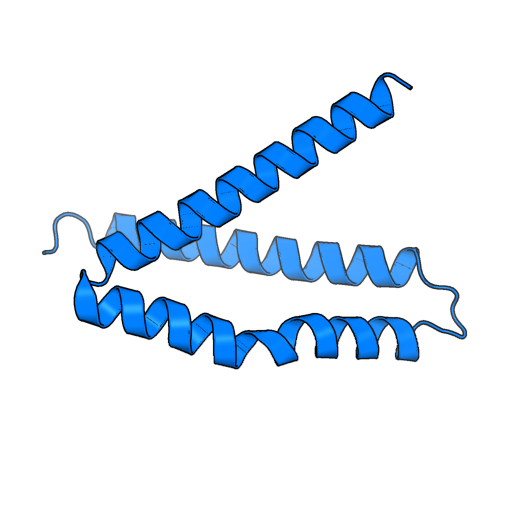0 92.62 83 LEU A N 1
ATOM 597 C CA . LEU A 1 83 ? -9.042 3.713 -9.181 1.00 92.62 83 LEU A CA 1
ATOM 598 C C . LEU A 1 83 ? -9.685 3.305 -7.853 1.00 92.62 83 LEU A C 1
ATOM 600 O O . LEU A 1 83 ? -10.778 3.766 -7.530 1.00 92.62 83 LEU A O 1
ATOM 604 N N . PHE A 1 84 ? -8.995 2.487 -7.056 1.00 88.50 84 PHE A N 1
ATOM 605 C CA . PHE A 1 84 ? -9.479 2.087 -5.737 1.00 88.50 84 PHE A CA 1
ATOM 606 C C . PHE A 1 84 ? -9.580 3.281 -4.776 1.00 88.50 84 PHE A C 1
ATOM 608 O O . PHE A 1 84 ? -10.585 3.435 -4.083 1.00 88.50 84 PHE A O 1
ATOM 615 N N . ALA A 1 85 ? -8.582 4.169 -4.774 1.00 87.12 85 ALA A N 1
ATOM 616 C CA . ALA A 1 85 ? -8.606 5.389 -3.971 1.00 87.12 85 ALA A CA 1
ATOM 617 C C . ALA A 1 85 ? -9.767 6.319 -4.363 1.00 87.12 85 ALA A C 1
ATOM 619 O O . ALA A 1 85 ? -10.470 6.821 -3.486 1.00 87.12 85 ALA A O 1
ATOM 620 N N . VAL A 1 86 ? -10.015 6.497 -5.666 1.00 90.38 86 VAL A N 1
ATOM 621 C CA . VAL A 1 86 ? -11.155 7.278 -6.172 1.00 90.38 86 VAL A CA 1
ATOM 622 C C . VAL A 1 86 ? -12.478 6.631 -5.769 1.00 90.38 86 VAL A C 1
ATOM 624 O O . VAL A 1 86 ? -13.360 7.318 -5.262 1.00 90.38 86 VAL A O 1
ATOM 627 N N . ALA A 1 87 ? -12.614 5.310 -5.909 1.00 90.69 87 ALA A N 1
ATOM 628 C CA . ALA A 1 87 ? -13.820 4.599 -5.492 1.00 90.69 87 ALA A CA 1
ATOM 629 C C . ALA A 1 87 ? -14.118 4.796 -3.994 1.00 90.69 87 ALA A C 1
ATOM 631 O O . ALA A 1 87 ? -15.263 5.043 -3.617 1.00 90.69 87 ALA A O 1
ATOM 632 N N . LEU A 1 88 ? -13.094 4.748 -3.135 1.00 86.62 88 LEU A N 1
ATOM 633 C CA . LEU A 1 88 ? -13.242 5.016 -1.702 1.00 86.62 88 LEU A CA 1
ATOM 634 C C . LEU A 1 88 ? -13.602 6.477 -1.402 1.00 86.62 88 LEU A C 1
ATOM 636 O O . LEU A 1 88 ? -14.405 6.727 -0.500 1.00 86.62 88 LEU A O 1
ATOM 640 N N . ALA A 1 89 ? -13.029 7.436 -2.135 1.00 87.50 89 ALA A N 1
ATOM 641 C CA . ALA A 1 89 ? -13.368 8.851 -1.998 1.00 87.50 89 ALA A CA 1
ATOM 642 C C . ALA A 1 89 ? -14.844 9.100 -2.347 1.00 87.50 89 ALA A C 1
ATOM 644 O O . ALA A 1 89 ? -15.573 9.667 -1.533 1.00 87.50 89 ALA A O 1
ATOM 645 N N . LEU A 1 90 ? -15.312 8.549 -3.472 1.00 89.75 90 LEU A N 1
ATOM 646 C CA . LEU A 1 90 ? -16.715 8.623 -3.886 1.00 89.75 90 LEU A CA 1
ATOM 647 C C . LEU A 1 90 ? -17.652 7.944 -2.875 1.00 89.75 90 LEU A C 1
ATOM 649 O O . LEU A 1 90 ? -18.734 8.453 -2.602 1.00 89.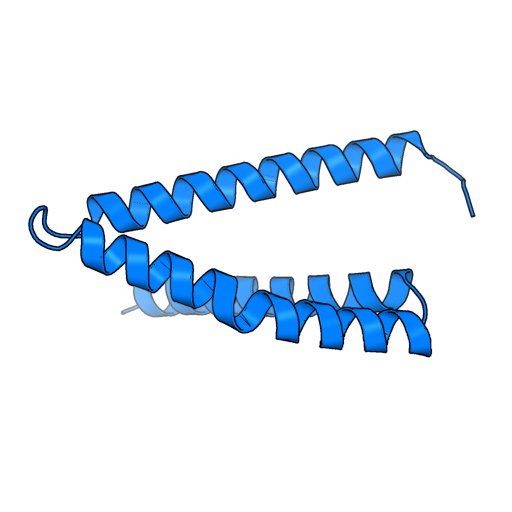75 90 LEU A O 1
ATOM 653 N N . GLN A 1 91 ? -17.249 6.822 -2.266 1.00 85.19 91 GLN A N 1
ATOM 654 C CA . GLN A 1 91 ? -18.037 6.180 -1.207 1.00 85.19 91 GLN A CA 1
ATOM 655 C C . GLN A 1 91 ? -18.130 7.023 0.066 1.00 85.19 91 GLN A C 1
ATOM 657 O O . GLN A 1 91 ? -19.168 7.001 0.728 1.00 85.19 91 GLN A O 1
ATOM 662 N N . LYS A 1 92 ? -17.061 7.736 0.441 1.00 74.38 92 LYS A N 1
ATOM 663 C CA . LYS A 1 92 ? -17.084 8.648 1.591 1.00 74.38 92 LYS A CA 1
ATOM 664 C C . LYS A 1 92 ? -17.996 9.840 1.330 1.00 74.38 92 LYS A C 1
ATOM 666 O O . LYS A 1 92 ? -18.817 10.141 2.187 1.00 74.38 92 LYS A O 1
ATOM 671 N N . GLU A 1 93 ? -17.904 10.457 0.157 1.00 72.88 93 GLU A N 1
ATOM 672 C CA . GLU A 1 93 ? -18.786 11.562 -0.241 1.00 72.88 93 GLU A CA 1
ATOM 673 C C . GLU A 1 93 ? -20.250 11.112 -0.331 1.00 72.88 93 GLU A C 1
ATOM 675 O O . GLU A 1 93 ? -21.131 11.754 0.235 1.00 72.88 93 GLU A O 1
ATOM 680 N N . ALA A 1 94 ? -20.516 9.947 -0.930 1.00 65.19 94 ALA A N 1
ATOM 681 C CA . ALA A 1 94 ? -21.860 9.374 -1.001 1.00 65.19 94 ALA A CA 1
ATOM 682 C C . ALA A 1 94 ? -22.439 9.017 0.379 1.00 65.19 94 ALA A C 1
ATOM 684 O O . ALA A 1 94 ? -23.654 9.052 0.568 1.00 65.19 94 ALA A O 1
ATOM 685 N N . ARG A 1 95 ? -21.585 8.669 1.350 1.00 62.88 95 ARG A N 1
ATOM 686 C CA . ARG A 1 95 ? -21.992 8.410 2.738 1.00 62.88 95 ARG A CA 1
ATOM 687 C C . ARG A 1 95 ? -22.126 9.696 3.561 1.00 62.88 95 ARG A C 1
ATOM 689 O O . ARG A 1 95 ? -22.856 9.675 4.534 1.00 62.88 95 ARG A O 1
ATOM 696 N N . ALA A 1 96 ? -21.448 10.781 3.185 1.00 66.38 96 ALA A N 1
ATOM 697 C CA . ALA A 1 96 ? -21.571 12.097 3.819 1.00 66.38 96 ALA A CA 1
ATOM 698 C C . ALA A 1 96 ? -22.817 12.879 3.355 1.00 66.38 96 ALA A C 1
ATOM 700 O O . ALA A 1 96 ? -23.245 13.804 4.036 1.00 66.38 96 ALA A O 1
ATOM 701 N N . LEU A 1 97 ? -23.391 12.507 2.204 1.00 63.72 97 LEU A N 1
ATOM 702 C CA . LEU A 1 97 ? -24.651 13.041 1.669 1.00 63.72 97 LEU A CA 1
ATOM 703 C C . LEU A 1 97 ? -25.902 12.254 2.121 1.00 63.72 97 LEU A C 1
ATOM 705 O O . LEU A 1 97 ? -27.012 12.615 1.731 1.00 63.72 97 LEU A O 1
ATOM 709 N N . ARG A 1 98 ? -25.732 11.177 2.899 1.00 47.16 98 ARG A N 1
ATOM 710 C CA . ARG A 1 98 ? -26.805 10.397 3.541 1.00 47.16 98 ARG A CA 1
ATOM 711 C C . ARG A 1 98 ? -26.822 10.661 5.037 1.00 47.16 98 ARG A C 1
ATOM 713 O O . ARG A 1 98 ? -27.939 10.651 5.591 1.00 47.16 98 ARG A O 1
#

pLDDT: mean 84.21, std 8.45, range [47.16, 93.19]

Foldseek 3Di:
DDDDVPVVVVVVVVVVVVVVVVVVVVLVVQCVPDDPVCSVVSVVVVVCVVPVCVVVLCVVLV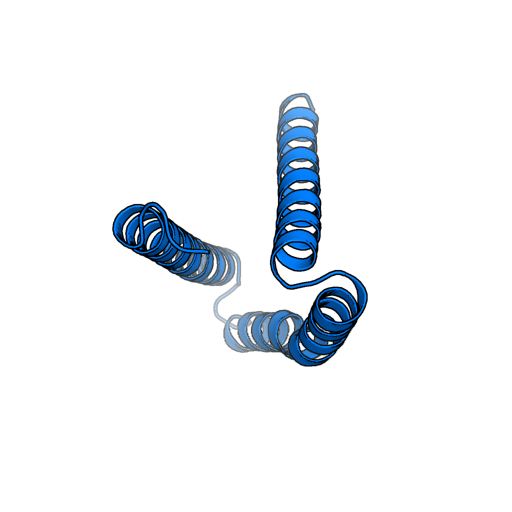VCCVPPNDVVSVVVVVVVVVVVVVVVVVVVVVVVVD

Secondary structure (DSSP, 8-state):
--S-HHHHHHHHHHHHHHHHHHHHHHHHHHHHHS-GGGHHHHHHHHHHHHHTTHHHHHHHHHHHHHHH-HHHHHHHHHHHHHHHHHHHHHHHHHHH--